Protein AF-F9D744-F1 (afdb_monomer_lite)

InterPro domains:
  IPR024355 Conjugative transposon protein TraQ, bacteroidetes [PF12988] (6-92)
  IPR038707 Conjugal transfer protein TraQ superfamily [G3DSA:2.60.40.2410] (2-105)

Secondary structure (DSSP, 8-state):
--PPPEEEEEE---SS--TT--EEEEEEEEES-EEEEETT-PBPPTT--EEE--SEEEEEEEE-SSS-EEEEEEEEETTS-EEEEEEEE-------SS-SS----

Structure (mmCIF, N/CA/C/O backbone):
data_AF-F9D744-F1
#
_entry.id   AF-F9D744-F1
#
loop_
_atom_site.group_PDB
_atom_site.id
_atom_site.type_symbol
_atom_site.label_atom_id
_atom_site.label_alt_id
_atom_site.label_comp_id
_atom_site.label_asym_id
_atom_site.label_entity_id
_atom_site.label_seq_id
_atom_site.pdbx_PDB_ins_code
_atom_site.Cartn_x
_atom_site.Cartn_y
_atom_site.Cartn_z
_atom_site.occupancy
_atom_site.B_iso_or_equiv
_atom_site.auth_seq_id
_atom_site.auth_comp_id
_atom_site.auth_asym_id
_atom_site.auth_atom_id
_atom_site.pdbx_PDB_model_num
ATOM 1 N N . ARG A 1 1 ? -17.262 -7.767 17.048 1.00 51.03 1 ARG A N 1
ATOM 2 C CA . ARG A 1 1 ? -17.720 -8.089 15.674 1.00 51.03 1 ARG A CA 1
ATOM 3 C C . ARG A 1 1 ? -16.487 -8.117 14.787 1.00 51.03 1 ARG A C 1
ATOM 5 O O . ARG A 1 1 ? -15.750 -7.144 14.816 1.00 51.03 1 ARG A O 1
ATOM 12 N N . VAL A 1 2 ? -16.229 -9.208 14.066 1.00 52.78 2 VAL A N 1
ATOM 13 C CA . VAL A 1 2 ? -15.233 -9.181 12.984 1.00 52.78 2 VAL A CA 1
ATOM 14 C C . VAL A 1 2 ? -15.894 -8.434 11.829 1.00 52.78 2 VAL A C 1
ATOM 16 O O . VAL A 1 2 ? -16.948 -8.860 11.363 1.00 52.78 2 VAL A O 1
ATOM 19 N N . ALA A 1 3 ? -15.359 -7.274 11.456 1.00 68.19 3 ALA A N 1
ATOM 20 C CA . ALA A 1 3 ? -15.840 -6.532 10.297 1.00 68.19 3 ALA A CA 1
ATOM 21 C C . ALA A 1 3 ? -15.428 -7.268 9.014 1.00 68.19 3 ALA A C 1
ATOM 23 O O . ALA A 1 3 ? -14.333 -7.834 8.947 1.00 68.19 3 ALA A O 1
ATOM 24 N N . PHE A 1 4 ? -16.289 -7.258 7.996 1.00 82.44 4 PHE A N 1
ATOM 25 C CA . PHE A 1 4 ? -15.893 -7.734 6.674 1.00 82.44 4 PHE A CA 1
ATOM 26 C C . PHE A 1 4 ? -14.826 -6.792 6.098 1.00 82.44 4 PHE A C 1
ATOM 28 O O . PHE A 1 4 ? -14.958 -5.574 6.242 1.00 82.44 4 PHE A O 1
ATOM 35 N N . PRO A 1 5 ? -13.755 -7.323 5.483 1.00 91.06 5 PRO A N 1
ATOM 36 C CA . PRO A 1 5 ? -12.742 -6.483 4.869 1.00 91.06 5 PRO A CA 1
ATOM 37 C C . PRO A 1 5 ? -13.330 -5.686 3.701 1.00 91.06 5 PRO A C 1
ATOM 39 O O . PRO A 1 5 ? -14.057 -6.235 2.873 1.00 91.06 5 PRO A O 1
ATOM 42 N N . ALA A 1 6 ? -12.958 -4.412 3.606 1.00 93.44 6 ALA A N 1
ATOM 43 C CA . ALA A 1 6 ? -13.175 -3.621 2.406 1.00 93.44 6 ALA A CA 1
ATOM 44 C C . ALA A 1 6 ? -12.181 -4.071 1.327 1.00 93.44 6 ALA A C 1
ATOM 46 O O . ALA A 1 6 ? -10.968 -4.074 1.556 1.00 93.44 6 ALA A O 1
ATOM 47 N N . GLU A 1 7 ? -12.690 -4.453 0.159 1.00 96.69 7 GLU A N 1
ATOM 48 C CA . GLU A 1 7 ? -11.869 -4.784 -1.003 1.00 96.69 7 GLU A CA 1
ATOM 49 C C . GLU A 1 7 ? -11.622 -3.530 -1.848 1.00 96.69 7 GLU A C 1
ATOM 51 O O . GLU A 1 7 ? -12.554 -2.844 -2.264 1.00 96.69 7 GLU A O 1
ATOM 56 N N . ILE A 1 8 ? -10.354 -3.255 -2.134 1.00 96.75 8 ILE A N 1
ATOM 57 C CA . ILE A 1 8 ? -9.905 -2.147 -2.972 1.00 96.75 8 ILE A CA 1
ATOM 58 C C . ILE A 1 8 ? -9.276 -2.761 -4.221 1.00 96.75 8 ILE A C 1
ATOM 60 O O . ILE A 1 8 ? -8.212 -3.377 -4.142 1.00 96.75 8 ILE A O 1
ATOM 64 N N . ARG A 1 9 ? -9.933 -2.618 -5.376 1.00 97.25 9 ARG A N 1
ATOM 65 C CA . ARG A 1 9 ? -9.420 -3.097 -6.670 1.00 97.25 9 ARG A CA 1
ATOM 66 C C . ARG A 1 9 ? -8.692 -1.973 -7.390 1.00 97.25 9 ARG A C 1
ATOM 68 O O . ARG A 1 9 ? -9.297 -0.954 -7.711 1.00 97.25 9 ARG A O 1
ATOM 75 N N . CYS A 1 10 ? -7.423 -2.196 -7.701 1.00 95.81 10 CYS A N 1
ATOM 76 C CA . CYS A 1 10 ? -6.576 -1.221 -8.369 1.00 95.81 10 CYS A CA 1
ATOM 77 C C . CYS A 1 10 ? -6.116 -1.742 -9.730 1.00 95.81 10 CYS A C 1
ATOM 79 O O . CYS A 1 10 ? -5.872 -2.934 -9.920 1.00 95.81 10 CYS A O 1
ATOM 81 N N . THR A 1 11 ? -5.977 -0.824 -10.684 1.00 95.69 11 THR A N 1
ATOM 82 C CA . THR A 1 11 ? -5.309 -1.072 -11.964 1.00 95.69 11 THR A CA 1
ATOM 83 C C . THR A 1 11 ? -4.219 -0.029 -12.147 1.00 95.69 11 THR A C 1
ATOM 85 O O . THR A 1 11 ? -4.508 1.163 -12.236 1.00 95.69 11 THR A O 1
ATOM 88 N N . LEU A 1 12 ? -2.969 -0.473 -12.210 1.00 92.69 12 LEU A N 1
ATOM 89 C CA . LEU A 1 12 ? -1.829 0.364 -12.544 1.00 92.69 12 LEU A CA 1
ATOM 90 C C . LEU A 1 12 ? -1.898 0.726 -14.032 1.00 92.69 12 LEU A C 1
ATOM 92 O O . LEU A 1 12 ? -1.875 -0.150 -14.892 1.00 92.69 12 LEU A O 1
ATOM 96 N N . LYS A 1 13 ? -1.991 2.020 -14.342 1.00 90.00 13 LYS A N 1
ATOM 97 C CA . LYS A 1 13 ? -1.951 2.526 -15.718 1.00 90.00 13 LYS A CA 1
ATOM 98 C C . LYS A 1 13 ? -0.584 3.137 -15.992 1.00 90.00 13 LYS A C 1
ATOM 100 O O . LYS A 1 13 ? -0.219 4.145 -15.390 1.00 90.00 13 LYS A O 1
ATOM 105 N N . ARG A 1 14 ? 0.176 2.509 -16.892 1.00 84.81 14 ARG A N 1
ATOM 106 C CA . ARG A 1 14 ? 1.482 3.002 -17.339 1.00 84.81 14 ARG A CA 1
ATOM 107 C C . ARG A 1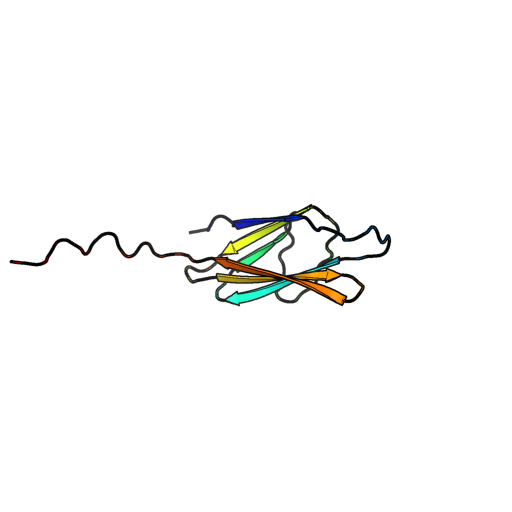 14 ? 1.294 3.981 -18.499 1.00 84.81 14 ARG A C 1
ATOM 109 O O . ARG A 1 14 ? 0.453 3.757 -19.361 1.00 84.81 14 ARG A O 1
ATOM 116 N N . GLY A 1 15 ? 2.089 5.051 -18.524 1.00 76.62 15 GLY A N 1
ATOM 117 C CA . GLY A 1 15 ? 2.138 5.988 -19.658 1.00 76.62 15 GLY A CA 1
ATOM 118 C C . GLY A 1 15 ? 2.949 5.470 -20.855 1.00 76.62 15 GLY A C 1
ATOM 119 O O . GLY A 1 15 ? 2.959 6.111 -21.897 1.00 76.62 15 GLY A O 1
ATOM 120 N N . GLY A 1 16 ? 3.631 4.331 -20.695 1.00 76.12 16 GLY A N 1
ATOM 121 C CA . GLY A 1 16 ? 4.438 3.652 -21.708 1.00 76.12 16 GLY A CA 1
ATOM 122 C C . GLY A 1 16 ? 4.993 2.329 -21.168 1.00 76.12 16 GLY A C 1
ATOM 123 O O . GLY A 1 16 ? 4.978 2.098 -19.953 1.00 76.12 16 GLY A O 1
ATOM 124 N N . GLU A 1 17 ? 5.474 1.459 -22.055 1.00 68.19 17 GLU A N 1
ATOM 125 C CA . GLU A 1 17 ? 6.142 0.214 -21.671 1.00 68.19 17 GLU A CA 1
ATOM 126 C C . GLU A 1 17 ? 7.648 0.434 -21.541 1.00 68.19 17 GLU A C 1
ATOM 128 O O . GLU A 1 17 ? 8.381 0.533 -22.521 1.00 68.19 17 GLU A O 1
ATOM 133 N N . PHE A 1 18 ? 8.108 0.514 -20.299 1.00 74.19 18 PHE A N 1
ATOM 134 C CA . PHE A 1 18 ? 9.523 0.554 -19.962 1.00 74.19 18 PHE A CA 1
ATOM 135 C C . PHE A 1 18 ? 9.855 -0.771 -19.274 1.00 74.19 18 PHE A C 1
ATOM 137 O O . PHE A 1 18 ? 9.360 -1.035 -18.174 1.00 74.19 18 PHE A O 1
ATOM 144 N N . ALA A 1 19 ? 10.646 -1.613 -19.944 1.00 68.19 19 ALA A N 1
ATOM 145 C CA . ALA A 1 19 ? 10.916 -2.992 -19.526 1.00 68.19 19 ALA A CA 1
ATOM 146 C C . ALA A 1 19 ? 11.486 -3.101 -18.097 1.00 68.19 19 ALA A C 1
ATOM 148 O O . ALA A 1 19 ? 11.211 -4.072 -17.396 1.00 68.19 19 ALA A O 1
ATOM 149 N N . ASP A 1 20 ? 12.207 -2.074 -17.641 1.00 79.19 20 ASP A N 1
ATOM 150 C CA . ASP A 1 20 ? 12.887 -2.071 -16.345 1.00 79.19 20 ASP A CA 1
ATOM 151 C C . ASP A 1 20 ? 12.135 -1.334 -15.227 1.00 79.19 20 ASP A C 1
ATOM 153 O O . ASP A 1 20 ? 12.634 -1.266 -14.100 1.00 79.19 20 ASP A O 1
ATOM 157 N N . THR A 1 21 ? 10.933 -0.796 -15.479 1.00 86.75 21 THR A N 1
ATOM 158 C CA . THR A 1 21 ? 10.204 -0.079 -14.422 1.00 86.75 21 THR A CA 1
ATOM 159 C C . THR A 1 21 ? 9.667 -1.046 -13.379 1.00 86.75 21 THR A C 1
ATOM 161 O O . THR A 1 21 ? 8.735 -1.821 -13.628 1.00 86.75 21 THR A O 1
ATOM 164 N N . ARG A 1 22 ? 10.220 -0.942 -12.171 1.00 93.00 22 ARG A N 1
ATOM 165 C CA . ARG A 1 22 ? 9.776 -1.684 -10.989 1.00 93.00 22 ARG A CA 1
ATOM 166 C C . ARG A 1 22 ? 8.887 -0.793 -10.144 1.00 93.00 22 ARG A C 1
ATOM 168 O O . ARG A 1 22 ? 9.190 0.381 -9.967 1.00 93.00 22 ARG A O 1
ATOM 175 N N . TYR A 1 23 ? 7.828 -1.370 -9.592 1.00 95.44 23 TYR A N 1
ATOM 176 C CA . TYR A 1 23 ? 6.923 -0.670 -8.690 1.00 95.44 23 TYR A CA 1
ATOM 177 C C . TYR A 1 23 ? 7.010 -1.265 -7.296 1.00 95.44 23 TYR A C 1
ATOM 179 O O . TYR A 1 23 ? 7.127 -2.482 -7.118 1.00 95.44 23 TYR A O 1
ATOM 187 N N . THR A 1 24 ? 6.908 -0.395 -6.305 1.00 97.75 24 THR A N 1
ATOM 188 C CA . THR A 1 24 ? 6.700 -0.773 -4.915 1.00 97.75 24 THR A CA 1
ATOM 189 C C . THR A 1 24 ? 5.409 -0.164 -4.403 1.00 97.75 24 THR A C 1
ATOM 191 O O . THR A 1 24 ? 4.920 0.837 -4.927 1.00 97.75 24 THR A O 1
ATOM 194 N N . ILE A 1 25 ? 4.847 -0.792 -3.379 1.00 98.38 25 ILE A N 1
ATOM 195 C CA . ILE A 1 25 ? 3.669 -0.322 -2.672 1.00 98.38 25 ILE A CA 1
ATOM 196 C C . ILE A 1 25 ? 3.959 -0.280 -1.173 1.00 98.38 25 ILE A C 1
ATOM 198 O O . ILE A 1 25 ? 4.569 -1.197 -0.622 1.00 98.38 25 ILE A O 1
ATOM 202 N N . ARG A 1 26 ? 3.521 0.787 -0.510 1.00 98.19 26 ARG A N 1
ATOM 203 C CA . ARG A 1 26 ? 3.541 0.931 0.952 1.00 98.19 26 ARG A CA 1
ATOM 204 C C . ARG A 1 26 ? 2.242 1.563 1.421 1.00 98.19 26 ARG A C 1
ATOM 206 O O . ARG A 1 26 ? 1.539 2.189 0.626 1.00 98.19 26 ARG A O 1
ATOM 213 N N . TYR A 1 27 ? 1.947 1.440 2.708 1.00 98.31 27 TYR A N 1
ATOM 214 C CA . TYR A 1 27 ? 0.805 2.130 3.297 1.00 98.31 27 TYR A CA 1
ATOM 215 C C . TYR A 1 27 ? 1.160 2.827 4.604 1.00 98.31 27 TYR A C 1
ATOM 217 O O . TYR A 1 27 ? 2.106 2.448 5.295 1.00 98.31 27 TYR A O 1
ATOM 225 N N . PHE A 1 28 ? 0.372 3.839 4.925 1.00 97.75 28 PHE A N 1
ATOM 226 C CA . PHE A 1 28 ? 0.346 4.528 6.201 1.00 97.75 28 PHE A CA 1
ATOM 227 C C . PHE A 1 28 ? -1.089 4.557 6.705 1.00 97.75 28 PHE A C 1
ATOM 229 O O . PHE A 1 28 ? -2.026 4.607 5.914 1.00 97.75 28 PHE A O 1
ATOM 236 N N . GLN A 1 29 ? -1.262 4.525 8.019 1.00 96.62 29 GLN A N 1
ATOM 237 C CA . GLN A 1 29 ? -2.564 4.706 8.645 1.00 96.62 29 GLN A CA 1
ATOM 238 C C . GLN A 1 29 ? -2.476 5.919 9.556 1.00 96.62 29 GLN A C 1
ATOM 240 O O . GLN A 1 29 ? -1.791 5.877 10.577 1.00 96.62 29 GLN A O 1
ATOM 245 N N . SER A 1 30 ? -3.111 7.005 9.132 1.00 94.06 30 SER A N 1
ATOM 246 C CA . SER A 1 30 ? -3.101 8.290 9.831 1.00 94.06 30 SER A CA 1
ATOM 247 C C . SER A 1 30 ? -4.196 8.381 10.893 1.00 94.06 30 SER A C 1
ATOM 249 O O . SER A 1 30 ? -4.029 9.110 11.867 1.00 94.06 30 SER A O 1
ATOM 251 N N . ASP A 1 31 ? -5.283 7.619 10.738 1.00 93.56 31 ASP A N 1
ATOM 252 C CA . ASP A 1 31 ? -6.407 7.582 11.677 1.00 93.56 31 ASP A CA 1
ATOM 253 C C . ASP A 1 31 ? -6.929 6.147 11.855 1.00 93.56 31 ASP A C 1
ATOM 255 O O . ASP A 1 31 ? -6.942 5.352 10.908 1.00 93.56 31 ASP A O 1
ATOM 259 N N . GLY A 1 32 ? -7.378 5.830 13.069 1.00 91.62 32 GLY A N 1
ATOM 260 C CA . GLY A 1 32 ? -7.933 4.528 13.430 1.00 91.62 32 GLY A CA 1
ATOM 261 C C . GLY A 1 32 ? -6.916 3.383 13.587 1.00 91.62 32 GLY A C 1
ATOM 262 O O . GLY A 1 32 ? -5.706 3.580 13.738 1.00 91.62 32 GLY A O 1
ATOM 263 N N . LYS A 1 33 ? -7.431 2.148 13.614 1.00 92.62 33 LYS A N 1
ATOM 264 C CA . LYS A 1 33 ? -6.692 0.882 13.738 1.00 92.62 33 LYS A CA 1
ATOM 265 C C . LYS A 1 33 ? -7.251 -0.148 12.758 1.00 92.62 33 LYS A C 1
ATOM 267 O O . LYS A 1 33 ? -8.399 -0.555 12.896 1.00 92.62 33 LYS A O 1
ATOM 272 N N . GLY A 1 34 ? -6.423 -0.649 11.843 1.00 93.75 34 GLY A N 1
ATOM 273 C CA . GLY A 1 34 ? -6.783 -1.728 10.927 1.00 93.75 34 GLY A CA 1
ATOM 274 C C . GLY A 1 34 ? -5.582 -2.484 10.360 1.00 93.75 34 GLY A C 1
ATOM 275 O O . GLY A 1 34 ? -4.425 -2.170 10.645 1.00 93.75 34 GLY A O 1
ATOM 276 N N . LEU A 1 35 ? -5.880 -3.509 9.563 1.00 95.94 35 LEU A N 1
ATOM 277 C CA . LEU A 1 35 ? -4.908 -4.353 8.867 1.00 95.94 35 LEU A CA 1
ATOM 278 C C . LEU A 1 35 ? -5.122 -4.251 7.362 1.00 95.94 35 LEU A C 1
ATOM 280 O O . LEU A 1 35 ? -6.245 -4.423 6.891 1.00 95.94 35 LEU A O 1
ATOM 284 N N . LEU A 1 36 ? -4.040 -4.045 6.613 1.00 97.88 36 LEU A N 1
ATOM 285 C CA . LEU A 1 36 ? -4.050 -4.069 5.154 1.00 97.88 36 LEU A CA 1
ATOM 286 C C . LEU A 1 36 ? -3.345 -5.332 4.648 1.00 97.88 36 LEU A C 1
ATOM 288 O O . LEU A 1 36 ? -2.233 -5.645 5.083 1.00 97.88 36 LEU A O 1
ATOM 292 N N . LYS A 1 37 ? -3.986 -6.055 3.726 1.00 97.94 37 LYS A N 1
ATOM 293 C CA . LYS A 1 37 ? -3.418 -7.236 3.059 1.00 97.94 37 LYS A CA 1
ATOM 294 C C . LYS A 1 37 ? -3.486 -7.110 1.542 1.00 97.94 37 LYS A C 1
ATOM 296 O O . LYS A 1 37 ? -4.379 -6.439 1.038 1.00 97.94 37 LYS A O 1
ATOM 301 N N . ASN A 1 38 ? -2.599 -7.789 0.818 1.00 97.00 38 ASN A N 1
ATOM 302 C CA . ASN A 1 38 ? -2.710 -7.950 -0.639 1.00 97.00 38 ASN A CA 1
ATOM 303 C C . ASN A 1 38 ? -3.374 -9.284 -1.038 1.00 97.00 38 ASN A C 1
ATOM 305 O O . ASN A 1 38 ? -3.683 -10.121 -0.189 1.00 97.00 38 ASN A O 1
ATOM 309 N N . ASP A 1 39 ? -3.524 -9.496 -2.349 1.00 94.62 39 ASP A N 1
ATOM 310 C CA . ASP A 1 39 ? -4.029 -10.734 -2.972 1.00 94.62 39 ASP A CA 1
ATOM 311 C C . ASP A 1 39 ? -3.360 -12.029 -2.494 1.00 94.62 39 ASP A C 1
ATOM 313 O O . ASP A 1 39 ? -3.991 -13.081 -2.497 1.00 94.62 39 ASP A O 1
ATOM 317 N N . ASN A 1 40 ? -2.087 -11.972 -2.099 1.00 93.56 40 ASN A N 1
ATOM 318 C CA . ASN A 1 40 ? -1.326 -13.149 -1.677 1.00 93.56 40 ASN A CA 1
ATOM 319 C C . ASN A 1 40 ? -1.405 -13.371 -0.154 1.00 93.56 40 ASN A C 1
ATOM 321 O O . ASN A 1 40 ? -0.693 -14.214 0.387 1.00 93.56 40 ASN A O 1
ATOM 325 N N . GLY A 1 41 ? -2.223 -12.589 0.559 1.00 95.31 41 GLY A N 1
ATOM 326 C CA . GLY A 1 41 ? -2.366 -12.658 2.011 1.00 95.31 41 GLY A CA 1
ATOM 327 C C . GLY A 1 41 ? -1.229 -11.999 2.797 1.00 95.31 41 GLY A C 1
ATOM 328 O O . GLY A 1 41 ? -1.245 -12.057 4.028 1.00 95.31 41 GLY A O 1
ATOM 329 N N . THR A 1 42 ? -0.267 -11.346 2.133 1.00 97.25 42 THR A N 1
ATOM 330 C CA . THR A 1 42 ? 0.799 -10.593 2.806 1.00 97.25 42 THR A CA 1
ATOM 331 C C . THR A 1 42 ? 0.181 -9.463 3.615 1.00 97.25 42 THR A C 1
ATOM 333 O O . THR A 1 42 ? -0.509 -8.611 3.056 1.00 97.25 42 THR A O 1
ATOM 336 N N . VAL A 1 43 ? 0.447 -9.447 4.921 1.00 98.00 43 VAL A N 1
ATOM 337 C CA . VAL A 1 43 ? 0.058 -8.350 5.810 1.00 98.00 43 VAL A CA 1
ATOM 338 C C . VAL A 1 43 ? 1.099 -7.249 5.706 1.00 98.00 43 VAL A C 1
ATOM 340 O O . VAL A 1 43 ? 2.289 -7.498 5.903 1.00 98.00 43 VAL A O 1
ATOM 343 N N . PHE A 1 44 ? 0.648 -6.040 5.398 1.00 98.31 44 PHE A N 1
ATOM 344 C CA . PHE A 1 44 ? 1.535 -4.899 5.276 1.00 98.31 44 PHE A CA 1
ATOM 345 C C . PHE A 1 44 ? 1.889 -4.394 6.670 1.00 98.31 44 PHE A C 1
ATOM 347 O O . PHE A 1 44 ? 1.018 -4.246 7.529 1.00 98.31 44 PHE A O 1
ATOM 354 N N . LYS A 1 45 ? 3.163 -4.079 6.882 1.00 97.88 45 LYS A N 1
ATOM 355 C CA . LYS A 1 45 ? 3.596 -3.239 7.994 1.00 97.88 45 LYS A CA 1
ATOM 356 C C . LYS A 1 45 ? 3.552 -1.779 7.540 1.00 97.88 45 LYS A C 1
ATOM 358 O O . LYS A 1 45 ? 3.956 -1.501 6.407 1.00 97.88 45 LYS A O 1
ATOM 363 N N . PRO A 1 46 ? 3.039 -0.849 8.366 1.00 95.75 46 PRO A N 1
ATOM 364 C CA . PRO A 1 46 ? 3.066 0.567 8.027 1.00 95.75 46 PRO A CA 1
ATOM 365 C C . PRO A 1 46 ? 4.479 1.004 7.633 1.00 95.75 46 PRO A C 1
ATOM 367 O O . PRO A 1 46 ? 5.439 0.638 8.303 1.00 95.75 46 PRO A O 1
ATOM 370 N N . ASN A 1 47 ? 4.588 1.789 6.562 1.00 96.94 47 ASN A N 1
ATOM 371 C CA . ASN A 1 47 ? 5.831 2.302 5.973 1.00 96.94 47 ASN A CA 1
ATOM 372 C C . ASN A 1 47 ? 6.773 1.275 5.303 1.00 96.94 47 ASN A C 1
ATOM 374 O O . ASN A 1 47 ? 7.647 1.680 4.533 1.00 96.94 47 ASN A O 1
ATOM 378 N N . ASP A 1 48 ? 6.584 -0.030 5.495 1.00 98.19 48 ASP A N 1
ATOM 379 C CA . ASP A 1 48 ? 7.365 -1.027 4.759 1.00 98.19 48 ASP A CA 1
ATOM 380 C C . ASP A 1 48 ? 6.964 -1.034 3.275 1.00 98.19 48 ASP A C 1
ATOM 382 O O . ASP A 1 48 ? 5.789 -0.892 2.915 1.00 98.19 48 ASP A O 1
ATOM 386 N N . ARG A 1 49 ? 7.960 -1.201 2.397 1.00 97.75 49 ARG A N 1
ATOM 387 C CA . ARG A 1 49 ? 7.768 -1.291 0.946 1.00 97.75 49 ARG A CA 1
ATOM 388 C C . ARG A 1 49 ? 7.707 -2.746 0.504 1.00 97.75 49 ARG A C 1
ATOM 390 O O . ARG A 1 49 ? 8.570 -3.548 0.849 1.00 97.75 49 ARG A O 1
ATOM 397 N N . TYR A 1 50 ? 6.730 -3.046 -0.341 1.00 97.69 50 TYR A N 1
ATOM 398 C CA . TYR A 1 50 ? 6.518 -4.362 -0.929 1.00 97.69 50 TYR A CA 1
ATOM 399 C C . TYR A 1 50 ? 6.581 -4.273 -2.456 1.00 97.69 50 TYR A C 1
ATOM 401 O O . TYR A 1 50 ? 6.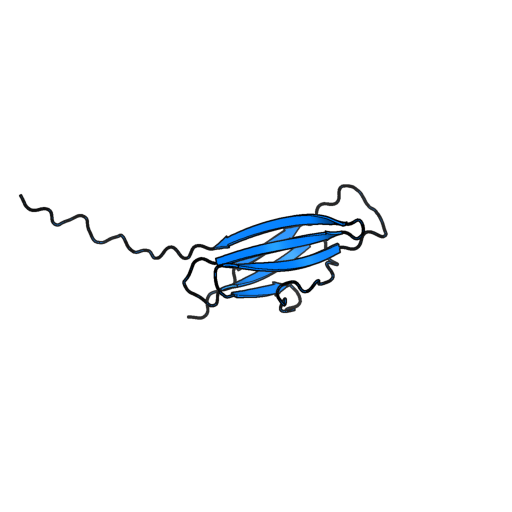094 -3.292 -3.019 1.00 97.69 50 TYR A O 1
ATOM 409 N N . PRO A 1 51 ? 7.141 -5.272 -3.159 1.00 96.31 51 PRO A N 1
ATOM 410 C CA . PRO A 1 51 ? 7.102 -5.307 -4.618 1.00 96.31 51 PRO A CA 1
ATOM 411 C C . PRO A 1 51 ? 5.664 -5.359 -5.146 1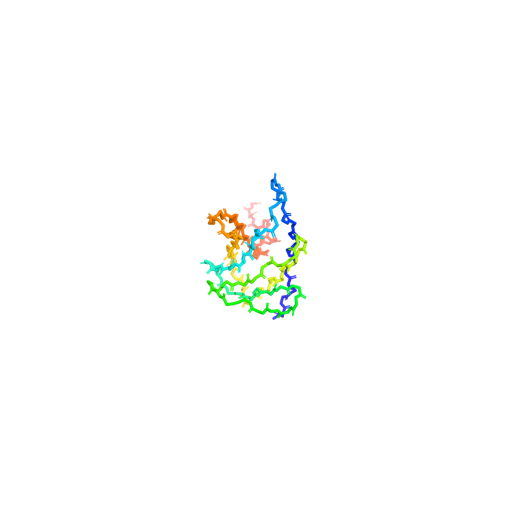.00 96.31 51 PRO A C 1
ATOM 413 O O . PRO A 1 51 ? 4.855 -6.165 -4.681 1.00 96.31 51 PRO A O 1
ATOM 416 N N . LEU A 1 52 ? 5.363 -4.543 -6.156 1.00 95.56 52 LEU A N 1
ATOM 417 C CA . LEU A 1 52 ? 4.100 -4.575 -6.886 1.00 95.56 52 LEU A CA 1
ATOM 418 C C . LEU A 1 52 ? 4.342 -5.133 -8.292 1.00 95.56 52 LEU A C 1
ATOM 420 O O . LEU A 1 52 ? 4.750 -4.420 -9.204 1.00 95.56 52 LEU A O 1
ATOM 424 N N . THR A 1 53 ? 4.120 -6.437 -8.450 1.00 91.06 53 THR A N 1
ATOM 425 C CA . THR A 1 53 ? 4.441 -7.175 -9.685 1.00 91.06 53 THR A CA 1
ATOM 426 C C . THR A 1 53 ? 3.256 -7.348 -10.632 1.00 91.06 53 THR A C 1
ATOM 428 O O . THR A 1 53 ? 3.449 -7.743 -11.778 1.00 91.06 53 THR A O 1
ATOM 431 N N . LYS A 1 54 ? 2.032 -7.065 -10.172 1.00 92.44 54 LYS A N 1
ATOM 432 C CA . LYS A 1 54 ? 0.801 -7.184 -10.963 1.00 92.44 54 LYS A CA 1
ATOM 433 C C . LYS A 1 54 ? 0.271 -5.803 -11.327 1.00 92.44 54 LYS A C 1
ATOM 435 O O . LYS A 1 54 ? 0.243 -4.911 -10.483 1.00 92.44 54 LYS A O 1
ATOM 440 N N . GLU A 1 55 ? -0.217 -5.654 -12.554 1.00 91.81 55 GLU A N 1
ATOM 441 C CA . GLU A 1 55 ? -0.899 -4.423 -12.974 1.00 91.81 55 GLU A CA 1
ATOM 442 C C . GLU A 1 55 ? -2.299 -4.316 -12.378 1.00 91.81 55 GLU A C 1
ATOM 444 O O . GLU A 1 55 ? -2.728 -3.238 -11.979 1.00 91.81 55 GLU A O 1
ATOM 449 N N . VAL A 1 56 ? -2.995 -5.448 -12.270 1.00 95.94 56 VAL A N 1
ATOM 450 C CA . VAL A 1 56 ? -4.270 -5.559 -11.562 1.00 95.94 56 VAL A CA 1
ATOM 451 C C . VAL A 1 56 ? -4.012 -6.243 -10.230 1.00 95.94 56 VAL A C 1
ATOM 453 O O . VAL A 1 56 ? -3.555 -7.387 -10.189 1.00 95.94 56 VAL A O 1
ATOM 456 N N . PHE A 1 57 ? -4.311 -5.543 -9.144 1.00 96.25 57 PHE A N 1
ATOM 457 C CA . PHE A 1 57 ? -4.097 -6.031 -7.787 1.00 96.25 57 PHE A CA 1
ATOM 458 C C . PHE A 1 57 ? -5.245 -5.611 -6.878 1.00 96.25 57 PHE A C 1
ATOM 460 O O . PHE A 1 57 ? -5.942 -4.626 -7.143 1.00 96.25 57 PHE A O 1
ATOM 467 N N . ARG A 1 58 ? -5.444 -6.362 -5.796 1.00 97.94 58 ARG A N 1
ATOM 468 C CA . ARG A 1 58 ? -6.415 -6.025 -4.757 1.00 97.94 58 ARG A CA 1
ATOM 469 C C . ARG A 1 58 ? -5.730 -5.854 -3.416 1.00 97.94 58 ARG A C 1
ATOM 471 O O . ARG A 1 58 ? -4.752 -6.536 -3.091 1.00 97.94 58 ARG A O 1
ATOM 478 N N . LEU A 1 59 ? -6.284 -4.935 -2.641 1.00 98.06 59 LEU A N 1
ATOM 479 C CA . LEU A 1 59 ? -5.978 -4.762 -1.235 1.00 98.06 59 LEU A CA 1
ATOM 480 C C . LEU A 1 59 ? -7.235 -5.049 -0.420 1.00 98.06 59 LEU A C 1
ATOM 482 O O . LEU A 1 59 ? -8.346 -4.740 -0.846 1.00 98.06 59 LEU A O 1
ATOM 486 N N . TYR A 1 60 ? -7.048 -5.618 0.760 1.00 97.56 60 TYR A N 1
ATOM 487 C CA . TYR A 1 60 ? -8.118 -5.950 1.689 1.00 97.56 60 TYR A CA 1
ATOM 488 C C . TYR A 1 60 ? -7.833 -5.240 3.000 1.00 97.56 60 TYR A C 1
ATOM 490 O O . TYR A 1 60 ? -6.857 -5.565 3.682 1.00 97.56 60 TYR A O 1
ATOM 498 N N . TYR A 1 61 ? -8.663 -4.257 3.333 1.00 96.50 61 TYR A N 1
ATOM 499 C CA . TYR A 1 61 ? -8.553 -3.520 4.582 1.00 96.50 61 TYR A CA 1
ATOM 500 C C . TYR A 1 61 ? -9.579 -4.035 5.588 1.00 96.50 61 TYR A C 1
ATOM 502 O O . TYR A 1 61 ? -10.785 -3.919 5.376 1.00 96.50 61 TYR A O 1
ATOM 510 N N . THR A 1 62 ? -9.111 -4.601 6.697 1.00 94.50 62 THR A N 1
ATOM 511 C CA . THR A 1 62 ? -9.961 -4.974 7.832 1.00 94.50 62 THR A CA 1
ATOM 512 C C . THR A 1 62 ? -9.811 -3.925 8.922 1.00 94.50 62 THR A C 1
ATOM 514 O O . THR A 1 62 ? -8.754 -3.837 9.551 1.00 94.50 62 THR A O 1
ATOM 517 N N . SER A 1 63 ? -10.871 -3.159 9.177 1.00 92.50 63 SER A N 1
ATOM 518 C CA . SER A 1 63 ? -10.910 -2.279 10.345 1.00 92.50 63 SER A CA 1
ATOM 519 C C . SER A 1 63 ? -10.951 -3.100 11.638 1.00 92.50 63 SER A C 1
ATOM 521 O O . SER A 1 63 ? -11.643 -4.116 11.732 1.00 92.50 63 SER A O 1
ATOM 523 N N . LEU A 1 64 ? -10.196 -2.645 12.634 1.00 91.44 64 LEU A N 1
ATOM 524 C CA . LEU A 1 64 ? -10.145 -3.183 13.990 1.00 91.44 64 LEU A CA 1
ATOM 525 C C . LEU A 1 64 ? -10.694 -2.188 15.026 1.00 91.44 64 LEU A C 1
ATOM 527 O O . LEU A 1 64 ? -10.586 -2.451 16.225 1.00 91.44 64 LEU A O 1
ATOM 531 N N . SER A 1 65 ? -11.271 -1.057 14.604 1.00 85.31 65 SER A N 1
ATOM 532 C CA . SER A 1 65 ? -11.931 -0.114 15.513 1.00 85.31 65 SER A CA 1
ATOM 533 C C . SER A 1 65 ? -13.259 0.402 14.958 1.00 85.31 65 SER A C 1
ATOM 535 O O . SER A 1 65 ? -13.596 0.223 13.790 1.00 85.31 65 SER A O 1
ATOM 537 N N . THR A 1 66 ? -14.065 0.995 15.836 1.00 82.50 66 THR A N 1
ATOM 538 C CA . THR A 1 66 ? -15.348 1.608 15.464 1.00 82.50 66 THR A CA 1
ATOM 539 C C . THR A 1 66 ? -15.206 3.053 15.010 1.00 82.50 66 THR A C 1
ATOM 541 O O . THR A 1 66 ? -16.184 3.632 14.551 1.00 82.50 66 THR A O 1
ATOM 544 N N . ASP A 1 67 ? -14.020 3.635 15.156 1.00 85.38 67 ASP A N 1
ATOM 545 C CA . ASP A 1 67 ? -13.759 5.034 14.838 1.00 85.38 67 ASP A CA 1
ATOM 546 C C . ASP A 1 67 ? -13.659 5.233 13.325 1.00 85.38 67 ASP A C 1
ATOM 548 O O . ASP A 1 67 ? -13.672 4.276 12.540 1.00 85.38 67 ASP A O 1
ATOM 552 N N . ARG A 1 68 ? -13.513 6.487 12.905 1.00 89.94 68 ARG A N 1
ATOM 553 C CA . ARG A 1 68 ? -13.095 6.785 11.540 1.00 89.94 68 ARG A CA 1
ATOM 554 C C . ARG A 1 68 ? -11.716 6.175 11.279 1.00 89.94 68 ARG A C 1
ATOM 556 O O . ARG A 1 68 ? -10.839 6.213 12.135 1.00 89.94 68 ARG A O 1
ATOM 563 N N . GLN A 1 69 ? -11.530 5.618 10.089 1.00 92.81 69 GLN A N 1
ATOM 564 C CA . GLN A 1 69 ? -10.250 5.073 9.643 1.00 92.81 69 GLN A CA 1
ATOM 565 C C . GLN A 1 69 ? -9.760 5.868 8.444 1.00 92.81 69 GLN A C 1
ATOM 567 O O . GLN A 1 69 ? -10.546 6.147 7.541 1.00 92.81 69 GLN A O 1
ATOM 572 N N . THR A 1 70 ? -8.470 6.187 8.392 1.00 95.56 70 THR A N 1
ATOM 573 C CA . THR A 1 70 ? -7.854 6.742 7.180 1.00 95.56 70 THR A CA 1
ATOM 574 C C . THR A 1 70 ? -6.535 6.042 6.907 1.00 95.56 70 THR A C 1
ATOM 576 O O . THR A 1 70 ? -5.663 5.977 7.777 1.00 95.56 70 THR A O 1
ATOM 579 N N . ILE A 1 71 ? -6.401 5.514 5.689 1.00 97.31 71 ILE A N 1
ATOM 580 C CA . ILE A 1 71 ? -5.148 4.963 5.179 1.00 97.31 71 ILE A CA 1
ATOM 581 C C . ILE A 1 71 ?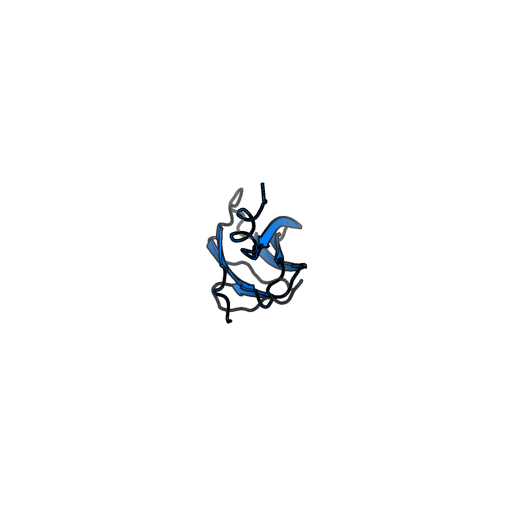 -4.709 5.712 3.926 1.00 97.31 71 ILE A C 1
ATOM 583 O O . ILE A 1 71 ? -5.522 6.054 3.069 1.00 97.31 71 ILE A O 1
ATOM 587 N N . ASP A 1 72 ? -3.403 5.889 3.803 1.00 98.19 72 ASP A N 1
ATOM 588 C CA . ASP A 1 72 ? -2.742 6.354 2.595 1.00 98.19 72 ASP A CA 1
ATOM 589 C C . ASP A 1 72 ? -1.972 5.189 1.982 1.00 98.19 72 ASP A C 1
ATOM 591 O O . ASP A 1 72 ? -1.158 4.543 2.645 1.00 98.19 72 ASP A O 1
ATOM 595 N N . VAL A 1 73 ? -2.215 4.917 0.706 1.00 98.19 73 VAL A N 1
ATOM 596 C CA . VAL A 1 73 ? -1.489 3.928 -0.090 1.00 98.19 73 VAL A CA 1
ATOM 597 C C . VAL A 1 73 ? -0.619 4.671 -1.087 1.00 98.19 73 VAL A C 1
ATOM 599 O O . VAL A 1 73 ? -1.087 5.555 -1.799 1.00 98.19 73 VAL A O 1
ATOM 602 N N . TYR A 1 74 ? 0.648 4.287 -1.160 1.00 98.19 74 TYR A N 1
ATOM 603 C CA . TYR A 1 74 ? 1.616 4.879 -2.071 1.00 98.19 74 TYR A CA 1
ATOM 604 C C . TYR A 1 74 ? 2.112 3.812 -3.027 1.00 98.19 74 TYR A C 1
ATOM 606 O O . TYR A 1 74 ? 2.575 2.762 -2.580 1.00 98.19 74 TYR A O 1
ATOM 614 N N . VAL A 1 75 ? 2.047 4.104 -4.321 1.00 97.75 75 VAL A N 1
ATOM 615 C CA . VAL A 1 75 ? 2.700 3.330 -5.375 1.00 97.75 75 VAL A CA 1
ATOM 616 C C . VAL A 1 75 ? 3.855 4.165 -5.910 1.00 97.75 75 VAL A C 1
ATOM 618 O O . VAL A 1 75 ? 3.648 5.288 -6.361 1.00 97.75 75 VAL A O 1
ATOM 621 N N . GLU A 1 76 ? 5.066 3.630 -5.823 1.00 96.88 76 GLU A N 1
ATOM 622 C CA . GLU A 1 76 ? 6.313 4.311 -6.184 1.00 96.88 76 GLU A CA 1
ATOM 623 C C . GLU A 1 76 ? 7.029 3.501 -7.265 1.00 96.88 76 GLU A C 1
ATOM 625 O O . GLU A 1 76 ? 7.192 2.287 -7.111 1.00 96.88 76 GLU A O 1
ATOM 630 N N . ASP A 1 77 ? 7.423 4.150 -8.360 1.00 94.69 77 ASP A N 1
ATOM 631 C CA . ASP A 1 77 ? 8.234 3.521 -9.401 1.00 94.69 77 ASP A CA 1
ATOM 632 C C . ASP A 1 77 ? 9.742 3.677 -9.147 1.00 94.69 77 ASP A C 1
ATOM 634 O O . ASP A 1 77 ? 10.187 4.461 -8.309 1.00 94.69 77 ASP A O 1
ATOM 638 N N . SER A 1 78 ? 10.551 2.916 -9.883 1.00 93.44 78 SER A N 1
ATOM 639 C CA . SER A 1 78 ? 12.014 2.926 -9.770 1.00 93.44 78 SER A CA 1
ATOM 640 C C . SER A 1 78 ? 12.681 4.243 -10.185 1.00 93.44 78 SER A C 1
ATOM 642 O O . SER A 1 78 ? 13.883 4.388 -9.979 1.00 93.44 78 SER A O 1
ATOM 644 N N . PHE A 1 79 ? 11.933 5.192 -10.753 1.00 91.31 79 PHE A N 1
ATOM 645 C CA . PHE A 1 79 ? 12.407 6.531 -11.110 1.00 91.31 79 PHE A CA 1
ATOM 646 C C . PHE A 1 79 ? 11.999 7.587 -10.069 1.00 91.31 79 PHE A C 1
ATOM 648 O O . PHE A 1 79 ? 12.269 8.772 -10.256 1.00 91.31 79 PHE A O 1
ATOM 655 N N . GLY A 1 80 ? 11.369 7.170 -8.964 1.00 91.62 80 GLY A N 1
ATOM 656 C CA . GLY A 1 80 ? 10.952 8.040 -7.866 1.00 91.62 80 GLY A CA 1
ATOM 657 C C . GLY A 1 80 ? 9.603 8.725 -8.090 1.00 91.62 80 GLY A C 1
ATOM 658 O O . GLY A 1 80 ? 9.224 9.594 -7.303 1.00 91.62 80 GLY A O 1
ATOM 659 N N . LYS A 1 81 ? 8.846 8.359 -9.134 1.00 93.62 81 LYS A N 1
ATOM 660 C CA . LYS A 1 81 ? 7.483 8.869 -9.303 1.00 93.62 81 LYS A CA 1
ATOM 661 C C . LYS A 1 81 ? 6.566 8.183 -8.301 1.00 93.62 81 LYS A C 1
ATOM 663 O O . LYS A 1 81 ? 6.525 6.957 -8.215 1.00 93.62 81 LYS A O 1
ATOM 668 N N . VAL A 1 82 ? 5.778 8.983 -7.590 1.00 96.00 82 VAL A N 1
ATOM 669 C CA . VAL A 1 82 ? 4.858 8.505 -6.556 1.00 96.00 82 VAL A CA 1
ATOM 670 C C . VAL A 1 82 ? 3.421 8.840 -6.932 1.00 96.00 82 VAL A C 1
ATOM 672 O O . VAL A 1 82 ? 3.107 9.981 -7.265 1.00 96.00 82 VAL A O 1
ATOM 675 N N . GLN A 1 83 ? 2.538 7.851 -6.819 1.00 96.75 83 GLN A N 1
ATOM 676 C CA . GLN A 1 83 ? 1.095 8.043 -6.783 1.00 96.75 83 GLN A CA 1
ATOM 677 C C . GLN A 1 83 ? 0.585 7.718 -5.378 1.00 96.75 83 GLN A C 1
ATOM 679 O O . GLN A 1 83 ? 0.728 6.589 -4.910 1.00 96.75 83 GLN A O 1
ATOM 684 N N . GLN A 1 84 ? -0.029 8.700 -4.721 1.00 97.69 84 GLN A N 1
ATOM 685 C CA . GLN A 1 84 ? -0.729 8.514 -3.450 1.00 97.69 84 GLN A CA 1
ATOM 686 C C . GLN A 1 84 ? -2.230 8.328 -3.699 1.00 97.69 84 GLN A C 1
ATOM 688 O O . GLN A 1 84 ? -2.808 8.987 -4.566 1.00 97.69 84 GLN A O 1
ATOM 693 N N . LEU A 1 85 ? -2.845 7.433 -2.929 1.00 97.00 85 LEU A N 1
ATOM 694 C CA . LEU A 1 85 ? -4.286 7.221 -2.837 1.00 97.00 85 LEU A CA 1
ATOM 695 C C . LEU A 1 85 ? -4.686 7.252 -1.360 1.00 97.00 85 LEU A C 1
ATOM 697 O O . LEU A 1 85 ? -4.148 6.481 -0.568 1.00 97.00 85 LEU A O 1
ATOM 701 N N . THR A 1 86 ? -5.638 8.107 -1.001 1.00 97.06 86 THR A N 1
ATOM 702 C CA . THR A 1 86 ? -6.168 8.204 0.365 1.00 97.06 86 THR A CA 1
ATOM 703 C C . THR A 1 86 ? -7.543 7.556 0.423 1.00 97.06 86 THR A C 1
ATOM 705 O O . THR A 1 86 ? -8.420 7.876 -0.379 1.00 97.06 86 THR A O 1
ATOM 708 N N . PHE A 1 87 ? -7.740 6.658 1.384 1.00 95.31 87 PHE A N 1
ATOM 709 C CA . PHE A 1 87 ? -9.020 6.012 1.651 1.00 95.31 87 PHE A CA 1
ATOM 710 C C . PHE A 1 87 ? -9.470 6.358 3.065 1.00 95.31 87 PHE A C 1
ATOM 712 O O . PHE A 1 87 ? -8.787 6.025 4.035 1.00 95.31 87 PHE A O 1
ATOM 719 N N . SER A 1 88 ? -10.634 6.994 3.176 1.00 93.56 88 SER A N 1
ATOM 720 C CA . SER A 1 88 ? -11.281 7.287 4.453 1.00 93.56 88 SER A CA 1
ATOM 721 C C . SER A 1 88 ? -12.533 6.433 4.604 1.00 93.56 88 SER A C 1
ATOM 723 O O . SER A 1 88 ? -13.427 6.468 3.760 1.00 93.56 88 SER A O 1
ATOM 725 N N . PHE A 1 89 ? -12.597 5.670 5.691 1.00 88.19 89 PHE A N 1
ATOM 726 C CA . PHE A 1 89 ? -13.734 4.836 6.053 1.00 88.19 89 PHE A CA 1
ATOM 727 C C . PHE A 1 89 ? -14.424 5.459 7.266 1.00 88.19 89 PHE A C 1
ATOM 729 O O . PHE A 1 89 ? -13.873 5.472 8.370 1.00 88.19 89 PHE A O 1
ATOM 736 N N . ASN A 1 90 ? -15.632 5.980 7.061 1.00 81.38 90 ASN A N 1
ATOM 737 C CA . ASN A 1 90 ? -16.493 6.429 8.145 1.00 81.38 90 ASN A CA 1
ATOM 738 C C . ASN A 1 90 ? -17.409 5.275 8.551 1.00 81.38 90 ASN A C 1
ATOM 740 O O . ASN A 1 90 ? -18.233 4.828 7.758 1.00 81.38 90 ASN A O 1
ATOM 744 N N . ASN A 1 91 ? -17.306 4.833 9.801 1.00 64.62 91 ASN A N 1
ATOM 745 C CA . ASN A 1 91 ? -18.430 4.169 10.442 1.00 64.62 91 ASN A CA 1
ATOM 746 C C . ASN A 1 91 ? -19.379 5.281 10.891 1.00 64.62 91 ASN A C 1
ATOM 748 O O . ASN A 1 91 ? -19.244 5.790 12.004 1.00 64.62 91 ASN A O 1
ATOM 752 N N . GLU A 1 92 ? -20.296 5.718 10.028 1.00 56.91 92 GLU A N 1
ATOM 753 C CA . GLU A 1 92 ? -21.431 6.486 10.533 1.00 56.91 92 GLU A CA 1
ATOM 754 C C . GLU A 1 92 ? -22.132 5.604 11.568 1.00 56.91 92 GLU A C 1
ATOM 756 O O . GLU A 1 92 ? -22.649 4.528 11.260 1.00 56.91 92 GLU A O 1
ATOM 761 N N . ARG A 1 93 ? -22.095 6.024 12.835 1.00 54.78 93 ARG A N 1
ATOM 762 C CA . ARG A 1 93 ? -23.084 5.539 13.786 1.00 54.78 93 ARG A CA 1
ATOM 763 C C . ARG A 1 93 ? -24.405 6.080 13.261 1.00 54.78 93 ARG A C 1
ATOM 765 O O . ARG A 1 93 ? -24.556 7.296 13.177 1.00 54.78 93 ARG A O 1
ATOM 772 N N . GLU A 1 94 ? -25.341 5.210 12.901 1.00 54.16 94 GLU A N 1
ATOM 773 C CA . GLU A 1 94 ? -26.745 5.599 12.755 1.00 54.16 94 GLU A CA 1
ATOM 774 C C . GLU A 1 94 ? -27.286 6.026 14.136 1.00 54.16 94 GLU A C 1
ATOM 776 O O . GLU A 1 94 ? -28.080 5.336 14.765 1.00 54.16 94 GLU A O 1
ATOM 781 N N . GLU A 1 95 ? -26.826 7.153 14.669 1.00 55.41 95 GLU A N 1
ATOM 782 C CA . GLU A 1 95 ? -27.425 7.811 15.824 1.00 55.41 95 GLU A CA 1
ATOM 783 C C . GLU A 1 95 ? -28.300 8.944 15.283 1.00 55.41 95 GLU A C 1
ATOM 785 O O . GLU A 1 95 ? -27.851 10.076 15.130 1.00 55.41 95 GLU A O 1
ATOM 790 N N . GLY A 1 96 ? -29.558 8.631 14.939 1.00 51.03 96 GLY A N 1
ATOM 791 C CA . GLY A 1 96 ? -30.489 9.675 14.498 1.00 51.03 96 GLY A CA 1
ATOM 792 C C . GLY A 1 96 ? -31.777 9.258 13.789 1.00 51.03 96 GLY A C 1
ATOM 793 O O . GLY A 1 96 ? -32.170 9.939 12.849 1.00 51.03 96 GLY A O 1
ATOM 794 N N . LYS A 1 97 ? -32.468 8.192 14.216 1.00 48.28 97 LYS A N 1
ATOM 795 C CA . LYS A 1 97 ? -33.873 7.944 13.813 1.00 48.28 97 LYS A CA 1
ATOM 796 C C . LYS A 1 97 ? -34.860 7.865 14.981 1.00 48.28 97 LYS A C 1
ATOM 798 O O . LYS A 1 97 ? -35.919 7.288 14.830 1.00 48.28 97 LYS A O 1
ATOM 803 N N . ASP A 1 98 ? -34.553 8.509 16.104 1.00 52.66 98 ASP A N 1
ATOM 804 C CA . ASP A 1 98 ? -35.514 8.729 17.191 1.00 52.66 98 ASP A CA 1
ATOM 805 C C . ASP A 1 98 ? -35.173 10.033 17.915 1.00 52.66 98 ASP A C 1
ATOM 807 O O . ASP A 1 98 ? -34.414 10.019 18.881 1.00 52.66 98 ASP A O 1
ATOM 811 N N . LYS A 1 99 ? -35.663 11.180 17.415 1.00 49.16 99 LYS A N 1
ATOM 812 C CA . LYS A 1 99 ? -35.804 12.442 18.186 1.00 49.16 99 LYS A CA 1
ATOM 813 C C . LYS A 1 99 ? -36.542 13.559 17.429 1.00 49.16 99 LYS A C 1
ATOM 815 O O . LYS A 1 99 ? -36.206 14.731 17.559 1.00 49.16 99 LYS A O 1
ATOM 820 N N . LEU A 1 100 ? -37.593 13.227 16.677 1.00 46.31 100 LEU A N 1
ATOM 821 C CA . LEU A 1 100 ? -38.521 14.242 16.161 1.00 46.31 100 LEU A CA 1
ATOM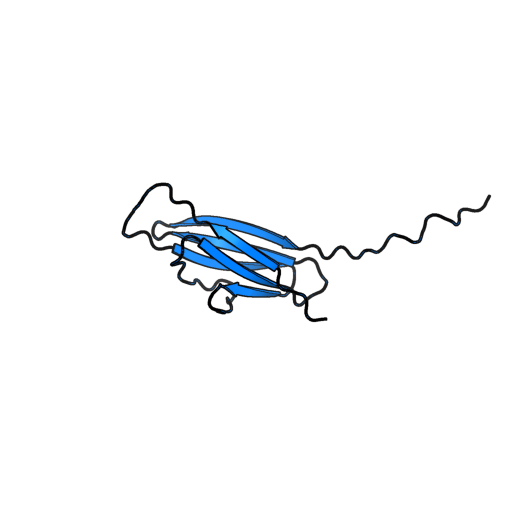 822 C C . LEU A 1 100 ? -39.982 13.807 16.321 1.00 46.31 100 LEU A C 1
ATOM 824 O O . LEU A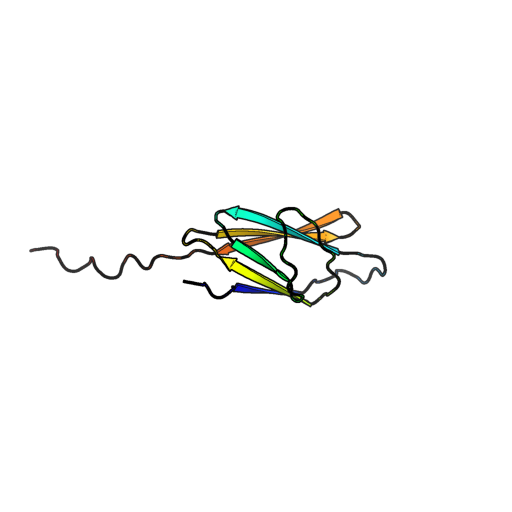 1 100 ? -40.700 13.661 15.345 1.00 46.31 100 LEU A O 1
ATOM 828 N N . ALA A 1 101 ? -40.415 13.574 17.561 1.00 50.62 101 ALA A N 1
ATOM 829 C CA . ALA A 1 101 ? -41.837 13.555 17.920 1.00 50.62 101 ALA A CA 1
ATOM 830 C C . ALA A 1 101 ? -42.026 13.685 19.442 1.00 50.62 101 ALA A C 1
ATOM 832 O O . ALA A 1 101 ? -42.610 12.828 20.093 1.00 50.62 101 ALA A O 1
ATOM 833 N N . SER A 1 102 ? -41.493 14.748 20.042 1.00 50.91 102 SER A N 1
ATOM 834 C CA . SER A 1 102 ? -42.051 15.262 21.297 1.00 50.91 102 SER A CA 1
ATOM 835 C C . SER A 1 102 ? -41.678 16.731 21.433 1.00 50.91 102 SER A C 1
ATOM 837 O O . SER A 1 102 ? -40.761 17.107 22.159 1.00 50.91 102 SER A O 1
ATOM 839 N N . SER A 1 103 ? -42.359 17.570 20.657 1.00 46.12 103 SER A N 1
ATOM 840 C CA . SER A 1 103 ? -42.552 18.964 21.031 1.00 46.12 103 SER A CA 1
ATOM 841 C C . SER A 1 103 ? -44.029 19.106 21.353 1.00 46.12 103 SER A C 1
ATOM 843 O O . SER A 1 103 ? -44.888 18.885 20.502 1.00 46.12 103 SER A O 1
ATOM 845 N N . ARG A 1 104 ? -44.298 19.353 22.633 1.00 43.44 104 ARG A N 1
ATOM 846 C CA . ARG A 1 104 ? -45.603 19.753 23.146 1.00 43.44 104 ARG A CA 1
ATOM 847 C C . ARG A 1 104 ? -45.992 21.078 22.494 1.00 43.44 104 ARG A C 1
ATOM 849 O O . ARG A 1 104 ? -45.208 22.016 22.592 1.00 43.44 104 ARG A O 1
ATOM 856 N N . HIS A 1 105 ? -47.206 21.155 21.962 1.00 37.94 105 HIS A N 1
ATOM 857 C CA . HIS A 1 105 ? -48.157 22.230 22.246 1.00 37.94 105 HIS A CA 1
ATOM 858 C C . HIS A 1 105 ? -49.577 21.705 22.072 1.00 37.94 105 HIS A C 1
ATOM 860 O O . HIS A 1 105 ? -49.809 20.968 21.089 1.00 37.94 105 HIS A O 1
#

Foldseek 3Di:
DFDFWDKDKAAADDPDDDPPKWKKKAKAKPDADKWKAWPVRDTGDHPDIDTDPDRIIMMTITGPDQAKTKMKMWMAIPVGDIDIDIDIDHNPDPPDPPDPPDDDD

Organism: Prevotella dentalis (strain ATCC 49559 / DSM 3688 / JCM 13448 / NCTC 12043 / ES 2772) (NCBI:txid908937)

Sequence (105 aa):
RVAFPAEIRCTLKRGGEFADTRYTIRYFQSDGKGLLKNDNGTVFKPNDRYPLTKEVFRLYYTSLSTDRQTIDVYVEDSFGKVQQLTFSFNNEREEGKDKLASSRH

pLDDT: mean 85.95, std 16.85, range [37.94, 98.38]

Radius of gyration: 18.87 Å; chains: 1; bounding box: 61×35×45 Å